Protein AF-A0A9J6APY8-F1 (afdb_monomer_lite)

Sequence (168 aa):
MCNPPFFETIEEAGLNPKTSCGGTVQMVCPGGESAFITRIIEDSVQLRQSFWWYTSMVGRKTNLKVLISKLWEVGATIGLQRHQSAFDVLQSVESYFCNIGASSKLDSASFKVDVSLSAEQCKSILKTQTQNGTNQDILISANCPSDQLNGMRLCVSVFQQIPGTLLV

Foldseek 3Di:
DEAQQAEADLVVQPPDPPDPDRRDPRNHDHVGPLVVVLVVLVVCLVCPVVDPWDKYFAPDPVSVVVNVVSCVVSVHDWDDDPPDDLVVVQVVVCVVLVVLVWDWDDDPVQSKIKTKFAPVSVVVVVVVVVPDDDDDDPPPPPVPDPPDCHIDMDMDHGDDDDPRMTID

Structure (mmCIF, N/CA/C/O backbone):
data_AF-A0A9J6APY8-F1
#
_entry.id   AF-A0A9J6APY8-F1
#
loop_
_atom_site.group_PDB
_atom_site.id
_atom_site.type_symbol
_atom_site.label_atom_id
_atom_site.label_alt_id
_atom_site.label_comp_id
_atom_site.label_asym_id
_atom_site.label_entity_id
_atom_site.label_seq_id
_atom_site.pdbx_PDB_ins_code
_atom_site.Cartn_x
_atom_site.Cartn_y
_atom_site.Cartn_z
_atom_site.occupancy
_atom_site.B_iso_or_equiv
_atom_site.auth_seq_id
_atom_site.auth_comp_id
_atom_site.auth_asym_id
_atom_site.auth_atom_id
_atom_site.pdbx_PDB_model_num
ATOM 1 N N . MET A 1 1 ? 8.145 -7.009 1.708 1.00 80.69 1 MET A N 1
ATOM 2 C CA . MET A 1 1 ? 8.954 -5.865 1.240 1.00 80.69 1 MET A CA 1
ATOM 3 C C . MET A 1 1 ? 9.852 -6.320 0.108 1.00 80.69 1 MET A C 1
ATOM 5 O O . MET A 1 1 ? 10.430 -7.394 0.221 1.00 80.69 1 MET A O 1
ATOM 9 N N . CYS A 1 2 ? 9.958 -5.524 -0.954 1.00 86.56 2 CYS A N 1
ATOM 10 C CA . CYS A 1 2 ? 10.833 -5.774 -2.095 1.00 86.56 2 CYS A CA 1
ATOM 11 C C . CYS A 1 2 ? 11.535 -4.479 -2.541 1.00 86.56 2 CYS A C 1
ATOM 13 O O . CYS A 1 2 ? 10.965 -3.393 -2.438 1.00 86.56 2 CYS A O 1
ATOM 15 N N . ASN A 1 3 ? 12.763 -4.600 -3.042 1.00 87.62 3 ASN A N 1
ATOM 16 C CA . ASN A 1 3 ? 13.426 -3.565 -3.828 1.00 87.62 3 ASN A CA 1
ATOM 17 C C . ASN A 1 3 ? 13.521 -4.090 -5.272 1.00 87.62 3 ASN A C 1
ATOM 19 O O . ASN A 1 3 ? 14.326 -4.995 -5.512 1.00 87.62 3 ASN A O 1
ATOM 23 N N . PRO A 1 4 ? 12.648 -3.636 -6.185 1.00 88.88 4 PRO A N 1
ATOM 24 C CA . PRO A 1 4 ? 12.474 -4.264 -7.486 1.00 88.88 4 PRO A CA 1
ATOM 25 C C . PRO A 1 4 ? 13.630 -3.929 -8.442 1.00 88.88 4 PRO A C 1
ATOM 27 O O . PRO A 1 4 ? 14.282 -2.893 -8.289 1.00 88.88 4 PRO A O 1
ATOM 30 N N . PRO A 1 5 ? 13.869 -4.763 -9.469 1.00 89.56 5 PRO A N 1
ATOM 31 C CA . PRO A 1 5 ? 14.779 -4.422 -10.558 1.00 89.56 5 PRO A CA 1
ATOM 32 C C . PRO A 1 5 ? 14.326 -3.130 -11.257 1.00 89.56 5 PRO A C 1
ATOM 34 O O . PRO A 1 5 ? 13.178 -3.018 -11.684 1.00 89.56 5 PRO A O 1
ATOM 37 N N . PHE A 1 6 ? 15.213 -2.139 -11.373 1.00 85.44 6 PHE A N 1
ATOM 38 C CA . PHE A 1 6 ? 14.843 -0.801 -11.854 1.00 85.44 6 PHE A CA 1
ATOM 39 C C . PHE A 1 6 ? 14.776 -0.659 -13.375 1.00 85.44 6 PHE A C 1
ATOM 41 O O . PHE A 1 6 ? 14.151 0.286 -13.870 1.00 85.44 6 PHE A O 1
ATOM 48 N N . PHE A 1 7 ? 15.469 -1.525 -14.109 1.00 88.00 7 PHE A N 1
ATOM 49 C CA . PHE A 1 7 ? 15.752 -1.348 -15.531 1.00 88.00 7 PHE A CA 1
ATOM 50 C C . PHE A 1 7 ? 15.112 -2.451 -16.365 1.00 88.00 7 PHE A C 1
ATOM 52 O O . PHE A 1 7 ? 14.912 -3.566 -15.887 1.00 88.00 7 PHE A O 1
ATOM 59 N N . GLU A 1 8 ? 14.791 -2.135 -17.616 1.00 90.00 8 GLU A N 1
ATOM 60 C CA . GLU A 1 8 ? 14.281 -3.135 -18.559 1.00 90.00 8 GLU A CA 1
ATOM 61 C C . GLU A 1 8 ? 15.406 -3.902 -19.252 1.00 90.00 8 GLU A C 1
ATOM 63 O O . GLU A 1 8 ? 15.262 -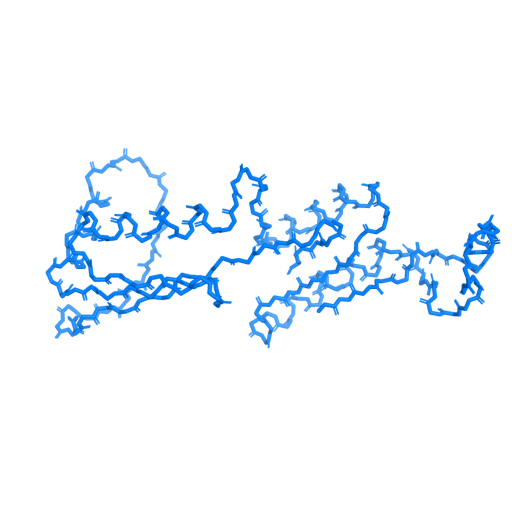5.080 -19.580 1.00 90.00 8 GLU A O 1
ATOM 68 N N . THR A 1 9 ? 16.552 -3.247 -19.427 1.00 87.94 9 THR A N 1
ATOM 69 C CA . THR A 1 9 ? 17.709 -3.800 -20.130 1.00 87.94 9 THR A CA 1
ATOM 70 C C . THR A 1 9 ? 18.996 -3.568 -19.344 1.00 87.94 9 THR A C 1
ATOM 72 O O . THR A 1 9 ? 19.082 -2.675 -18.493 1.00 87.94 9 THR A O 1
ATOM 75 N N . ILE A 1 10 ? 20.014 -4.389 -19.608 1.00 85.25 10 ILE A N 1
ATOM 76 C CA . ILE A 1 10 ? 21.311 -4.274 -18.928 1.00 85.25 10 ILE A CA 1
ATOM 77 C C . ILE A 1 10 ? 22.095 -3.063 -19.436 1.00 85.25 10 ILE A C 1
ATOM 79 O O . ILE A 1 10 ? 22.841 -2.442 -18.680 1.00 85.25 10 ILE A O 1
ATOM 83 N N . GLU A 1 11 ? 21.865 -2.691 -20.694 1.00 84.69 11 GLU A N 1
ATOM 84 C CA . GLU A 1 11 ? 22.406 -1.502 -21.334 1.00 84.69 11 GLU A CA 1
ATOM 85 C C . GLU A 1 11 ? 21.933 -0.252 -20.594 1.00 84.69 11 GLU A C 1
ATOM 87 O O . GLU A 1 11 ? 22.757 0.567 -20.196 1.00 84.69 11 GLU A O 1
ATOM 92 N N . GLU A 1 12 ? 20.625 -0.143 -20.329 1.00 84.12 12 GLU A N 1
ATOM 93 C CA . GLU A 1 12 ? 20.044 0.962 -19.561 1.00 84.12 12 GLU A CA 1
ATOM 94 C C . GLU A 1 12 ? 20.645 1.041 -18.147 1.00 84.12 12 GLU A C 1
ATOM 96 O O . GLU A 1 12 ? 20.994 2.126 -17.676 1.00 84.12 12 GLU A O 1
ATOM 101 N N . ALA A 1 13 ? 20.833 -0.110 -17.493 1.00 81.88 13 ALA A N 1
ATOM 102 C CA . ALA A 1 13 ? 21.448 -0.191 -16.169 1.00 81.88 13 ALA A CA 1
ATOM 103 C C . ALA A 1 13 ? 22.926 0.252 -16.157 1.00 81.88 13 ALA A C 1
ATOM 105 O O . ALA A 1 13 ? 23.420 0.709 -15.125 1.00 81.88 13 ALA A O 1
ATOM 106 N N . GLY A 1 14 ? 23.632 0.122 -17.284 1.00 78.56 14 GLY A N 1
ATOM 107 C CA . GLY A 1 14 ? 25.042 0.486 -17.441 1.00 78.56 14 GLY A CA 1
ATOM 108 C C . GLY A 1 14 ? 25.302 1.967 -17.738 1.00 78.56 14 GLY A C 1
ATOM 109 O O . GLY A 1 14 ? 26.449 2.405 -17.671 1.00 78.56 14 GLY A O 1
ATOM 110 N N . LEU A 1 15 ? 24.267 2.762 -18.038 1.00 79.25 15 LEU A N 1
ATOM 111 C CA . LEU A 1 15 ? 24.427 4.169 -18.439 1.00 79.25 15 LEU A CA 1
ATOM 112 C C . LEU A 1 15 ? 24.812 5.113 -17.293 1.00 79.25 15 LEU A C 1
ATOM 114 O O . LEU A 1 15 ? 25.229 6.242 -17.552 1.00 79.25 15 LEU A O 1
ATOM 118 N N . ASN A 1 16 ? 24.655 4.699 -16.033 1.00 72.88 16 ASN A N 1
ATOM 119 C CA . ASN A 1 16 ? 24.955 5.551 -14.887 1.00 72.88 16 ASN A CA 1
ATOM 120 C C . ASN A 1 16 ? 26.355 5.247 -14.321 1.00 72.88 16 ASN A C 1
ATOM 122 O O . ASN A 1 16 ? 26.507 4.307 -13.541 1.00 72.88 16 ASN A O 1
ATOM 126 N N . PRO A 1 17 ? 27.376 6.079 -14.602 1.00 68.12 17 PRO A N 1
ATOM 127 C CA . PRO A 1 17 ? 28.745 5.834 -14.144 1.00 68.12 17 PRO A CA 1
ATOM 128 C C . PRO A 1 17 ? 28.918 5.932 -12.617 1.00 68.12 17 PRO A C 1
ATOM 130 O O . PRO A 1 17 ? 29.993 5.634 -12.106 1.00 68.12 17 PRO A O 1
ATOM 133 N N . LYS A 1 18 ? 27.886 6.359 -11.870 1.00 70.69 18 LYS A N 1
ATOM 134 C CA . LYS A 1 18 ? 27.904 6.461 -10.401 1.00 70.69 18 LYS A CA 1
ATOM 135 C C . LYS A 1 18 ? 27.340 5.227 -9.685 1.00 70.69 18 LYS A C 1
ATOM 137 O O . LYS A 1 18 ? 27.283 5.228 -8.457 1.00 70.69 18 LYS A O 1
ATOM 142 N N . THR A 1 19 ? 26.891 4.191 -10.395 1.00 68.25 19 THR A N 1
ATOM 143 C CA . THR A 1 19 ? 26.351 2.984 -9.747 1.00 68.25 19 THR A CA 1
ATOM 144 C C . THR A 1 19 ? 27.472 2.040 -9.323 1.00 68.25 19 THR A C 1
ATOM 146 O O . THR A 1 19 ? 28.155 1.479 -10.173 1.00 68.25 19 THR A O 1
ATOM 149 N N . SER A 1 20 ? 27.623 1.800 -8.017 1.00 61.84 20 SER A N 1
ATOM 150 C CA . SER A 1 20 ? 28.644 0.887 -7.471 1.00 61.84 20 SER A CA 1
ATOM 151 C C . SER A 1 20 ? 28.457 -0.585 -7.869 1.00 61.84 20 SER A C 1
ATOM 153 O O . SER A 1 20 ? 29.414 -1.347 -7.802 1.00 61.84 20 SER A O 1
ATOM 155 N N . CYS A 1 21 ? 27.249 -0.977 -8.296 1.00 60.22 21 CYS A N 1
ATOM 156 C CA . CYS A 1 21 ? 26.888 -2.351 -8.681 1.00 60.22 21 CYS A CA 1
ATOM 157 C C . CYS A 1 21 ? 26.148 -2.412 -10.035 1.00 60.22 21 CYS A C 1
ATOM 159 O O . CYS A 1 21 ? 25.253 -3.240 -10.216 1.00 60.22 21 CYS A O 1
ATOM 161 N N . GLY A 1 22 ? 26.451 -1.493 -10.961 1.00 59.53 22 GLY A N 1
ATOM 162 C CA . GLY A 1 22 ? 25.824 -1.465 -12.289 1.00 59.53 22 GLY A CA 1
ATOM 163 C C . GLY A 1 22 ? 26.063 -2.760 -13.077 1.00 59.53 22 GLY A C 1
ATOM 164 O O . GLY A 1 22 ? 27.119 -3.377 -12.955 1.00 59.53 22 GLY A O 1
ATOM 165 N N . GLY A 1 23 ? 25.083 -3.179 -13.883 1.00 58.88 23 GLY A N 1
ATOM 166 C CA . GLY A 1 23 ? 25.254 -4.281 -14.842 1.00 58.88 23 GLY A CA 1
ATOM 167 C C . GLY A 1 23 ? 25.133 -5.708 -14.289 1.00 58.88 23 GLY A C 1
ATOM 168 O O . GLY A 1 23 ? 25.622 -6.636 -14.925 1.00 58.88 23 GLY A O 1
ATOM 169 N N . THR A 1 24 ? 24.491 -5.927 -13.137 1.00 69.06 24 THR A N 1
ATOM 170 C CA . THR A 1 24 ? 24.128 -7.289 -12.695 1.00 69.06 24 THR A CA 1
ATOM 171 C C . THR A 1 24 ? 22.712 -7.659 -13.138 1.00 69.06 24 THR A C 1
ATOM 173 O O . THR A 1 24 ? 21.831 -6.803 -13.227 1.00 69.06 24 THR A O 1
ATOM 176 N N . VAL A 1 25 ? 22.462 -8.951 -13.378 1.00 70.56 25 VAL A N 1
ATOM 177 C CA . VAL A 1 25 ? 21.139 -9.466 -13.791 1.00 70.56 25 VAL A CA 1
ATOM 178 C C . VAL A 1 25 ? 20.014 -9.139 -12.799 1.00 70.56 25 VAL A C 1
ATOM 180 O O . VAL A 1 25 ? 18.859 -9.064 -13.196 1.00 70.56 25 VAL A O 1
ATOM 183 N N . GLN A 1 26 ? 20.333 -8.884 -11.525 1.00 78.19 26 GLN A N 1
ATOM 184 C CA . GLN A 1 26 ? 19.359 -8.502 -10.495 1.00 78.19 26 GLN A CA 1
ATOM 185 C C . GLN A 1 26 ? 18.746 -7.111 -10.736 1.00 78.19 26 GLN A C 1
ATOM 187 O O . GLN A 1 26 ? 17.680 -6.803 -10.210 1.00 78.19 26 GLN A O 1
ATOM 192 N N . MET A 1 27 ? 19.409 -6.265 -11.526 1.00 78.69 27 MET A N 1
ATOM 193 C CA . MET A 1 27 ? 18.979 -4.892 -11.796 1.00 78.69 27 MET A CA 1
ATOM 194 C C . MET A 1 27 ? 17.958 -4.798 -12.935 1.00 78.69 27 MET A C 1
ATOM 196 O O . MET A 1 27 ? 17.401 -3.720 -13.153 1.00 78.69 27 MET A O 1
ATOM 200 N N . VAL A 1 28 ? 17.716 -5.906 -13.645 1.00 86.69 28 VAL A N 1
ATOM 201 C CA . VAL A 1 28 ? 16.956 -5.938 -14.894 1.00 86.69 28 VAL A CA 1
ATOM 202 C C . VAL A 1 28 ? 15.751 -6.876 -14.795 1.00 86.69 28 VAL A C 1
ATOM 204 O O . VAL A 1 28 ? 15.855 -7.994 -14.297 1.00 86.69 28 VAL A O 1
ATOM 207 N N . CYS A 1 29 ? 14.602 -6.436 -15.298 1.00 89.25 29 CYS A N 1
ATOM 208 C CA . CYS A 1 29 ? 13.406 -7.258 -15.478 1.00 89.25 29 CYS A CA 1
ATOM 209 C C . CYS A 1 29 ? 12.699 -6.836 -16.774 1.00 89.25 29 CYS A C 1
ATOM 211 O O . CYS A 1 29 ? 12.637 -5.637 -17.024 1.00 89.25 29 CYS A O 1
ATOM 213 N N . PRO A 1 30 ? 12.139 -7.746 -17.594 1.00 91.12 30 PRO A N 1
ATOM 214 C CA . PRO A 1 30 ? 11.318 -7.346 -18.741 1.00 91.12 30 PRO A CA 1
ATOM 215 C C . PRO A 1 30 ? 10.190 -6.383 -18.326 1.00 91.12 30 PRO A C 1
ATOM 217 O O . PRO A 1 30 ? 9.437 -6.684 -17.399 1.00 91.12 30 PRO A O 1
ATOM 220 N N . GLY A 1 31 ? 10.086 -5.218 -18.977 1.00 91.44 31 GLY A N 1
ATOM 221 C CA . GLY A 1 31 ? 9.182 -4.124 -18.581 1.00 91.44 31 GLY A CA 1
ATOM 222 C C . GLY A 1 31 ? 9.599 -3.335 -17.322 1.00 91.44 31 GLY A C 1
ATOM 223 O O . GLY A 1 31 ? 8.851 -2.476 -16.842 1.00 91.44 31 GLY A O 1
ATOM 224 N N . GLY A 1 32 ? 10.786 -3.618 -16.782 1.00 92.25 32 GLY A N 1
ATOM 225 C CA . GLY A 1 32 ? 11.435 -2.929 -15.670 1.00 92.25 32 GLY A CA 1
ATOM 226 C C . GLY A 1 32 ? 10.649 -2.944 -14.359 1.00 92.25 32 GLY A C 1
ATOM 227 O O . GLY A 1 32 ? 9.817 -3.813 -14.093 1.00 92.25 32 GLY A O 1
ATOM 228 N N . GLU A 1 33 ? 10.906 -1.927 -13.537 1.00 93.62 33 GLU A N 1
ATOM 229 C CA . GLU A 1 33 ? 10.269 -1.747 -12.227 1.00 93.62 33 GLU A CA 1
ATOM 230 C C . GLU A 1 33 ? 8.736 -1.778 -12.304 1.00 93.62 33 GLU A C 1
ATOM 232 O O . GLU A 1 33 ? 8.081 -2.395 -11.467 1.00 93.62 33 GLU A O 1
ATOM 237 N N . SER A 1 34 ? 8.158 -1.118 -13.313 1.00 94.06 34 SER A N 1
ATOM 238 C CA . SER A 1 34 ? 6.705 -0.989 -13.441 1.00 94.06 34 SER A CA 1
ATOM 239 C C . SER A 1 34 ? 6.037 -2.351 -13.639 1.00 94.06 34 SER A C 1
ATOM 241 O O . SER A 1 34 ? 5.078 -2.676 -12.935 1.00 94.06 34 SER A O 1
ATOM 243 N N . ALA A 1 35 ? 6.562 -3.176 -14.550 1.00 95.19 35 ALA A N 1
ATOM 244 C CA . ALA A 1 35 ? 6.027 -4.512 -14.804 1.00 95.19 35 ALA A CA 1
ATOM 245 C C . ALA A 1 35 ? 6.227 -5.445 -13.603 1.00 95.19 35 ALA A C 1
ATOM 247 O O . ALA A 1 35 ? 5.315 -6.187 -13.236 1.00 95.19 35 ALA A O 1
ATOM 248 N N . PHE A 1 36 ? 7.388 -5.364 -12.948 1.00 94.88 36 PHE A N 1
ATOM 249 C CA . PHE A 1 36 ? 7.681 -6.171 -11.768 1.00 94.88 36 PHE A CA 1
ATOM 250 C C . PHE A 1 36 ? 6.708 -5.882 -10.616 1.00 94.88 36 PHE A C 1
ATOM 252 O O . PHE A 1 36 ? 6.117 -6.805 -10.058 1.00 94.88 36 PHE A O 1
ATOM 259 N N . ILE A 1 37 ? 6.490 -4.605 -10.278 1.00 95.12 37 ILE A N 1
ATOM 260 C CA . ILE A 1 37 ? 5.552 -4.232 -9.209 1.00 95.12 37 ILE A CA 1
ATOM 261 C C . ILE A 1 37 ? 4.108 -4.536 -9.623 1.00 95.12 37 ILE A C 1
ATOM 263 O O . ILE A 1 37 ? 3.330 -4.993 -8.792 1.00 95.12 37 ILE A O 1
ATOM 267 N N . THR A 1 38 ? 3.748 -4.352 -10.896 1.00 95.19 38 THR A N 1
ATOM 268 C CA . THR A 1 38 ? 2.418 -4.733 -11.403 1.00 95.19 38 THR A CA 1
ATOM 269 C C . THR A 1 38 ? 2.132 -6.213 -11.157 1.00 95.19 38 THR A C 1
ATOM 271 O O . THR A 1 38 ? 1.058 -6.542 -10.662 1.00 95.19 38 THR A O 1
ATOM 274 N N . ARG A 1 39 ? 3.112 -7.096 -11.388 1.00 95.19 39 ARG A N 1
ATOM 275 C CA . ARG A 1 39 ? 2.978 -8.522 -11.064 1.00 95.19 39 ARG A CA 1
ATOM 276 C C . ARG A 1 39 ? 2.746 -8.752 -9.568 1.00 95.19 39 ARG A C 1
ATOM 278 O O . ARG A 1 39 ? 1.878 -9.532 -9.210 1.00 95.19 39 ARG A O 1
ATOM 285 N N . ILE A 1 40 ? 3.466 -8.042 -8.692 1.00 94.12 40 ILE A N 1
ATOM 286 C CA . ILE A 1 40 ? 3.244 -8.130 -7.236 1.00 94.12 40 ILE A CA 1
ATOM 287 C C . ILE A 1 40 ? 1.807 -7.731 -6.873 1.00 94.12 40 ILE A C 1
ATOM 289 O O . ILE A 1 40 ? 1.196 -8.383 -6.029 1.00 94.12 40 ILE A O 1
ATOM 293 N N . ILE A 1 41 ? 1.267 -6.681 -7.501 1.00 94.19 41 ILE A N 1
ATOM 294 C CA . ILE A 1 41 ? -0.126 -6.253 -7.303 1.00 94.19 41 ILE A CA 1
ATOM 295 C C . ILE A 1 41 ? -1.098 -7.355 -7.758 1.00 94.19 41 ILE A C 1
ATOM 297 O O . ILE A 1 41 ? -2.084 -7.635 -7.089 1.00 94.19 41 ILE A O 1
ATOM 301 N N . GLU A 1 42 ? -0.834 -8.007 -8.885 1.00 94.69 42 GLU A N 1
ATOM 302 C CA . GLU A 1 42 ? -1.682 -9.094 -9.391 1.00 94.69 42 GLU A CA 1
ATOM 303 C C . GLU A 1 42 ? -1.612 -10.350 -8.507 1.00 94.69 42 GLU A C 1
ATOM 305 O O . GLU A 1 42 ? -2.634 -10.989 -8.239 1.00 94.69 42 GLU A O 1
ATOM 310 N N . ASP A 1 43 ? -0.424 -10.682 -8.005 1.00 93.88 43 ASP A N 1
ATOM 311 C CA . ASP A 1 43 ? -0.211 -11.808 -7.097 1.00 93.88 43 ASP A CA 1
ATOM 312 C C . ASP A 1 43 ? -0.861 -11.552 -5.728 1.00 93.88 43 ASP A C 1
ATOM 314 O O . ASP A 1 43 ? -1.416 -12.477 -5.127 1.00 93.88 43 ASP A O 1
ATOM 318 N N . SER A 1 44 ? -0.867 -10.304 -5.236 1.00 92.62 44 SER A N 1
ATOM 319 C CA . SER A 1 44 ? -1.495 -9.960 -3.952 1.00 92.62 44 SER A CA 1
ATOM 320 C C . SER A 1 44 ? -3.007 -10.214 -3.959 1.00 92.62 44 SER A C 1
ATOM 322 O O . SER A 1 44 ? -3.559 -10.670 -2.954 1.00 92.62 44 SER A O 1
ATOM 324 N N . VAL A 1 45 ? -3.674 -10.036 -5.105 1.00 91.25 45 VAL A N 1
ATOM 325 C CA . VAL A 1 45 ? -5.103 -10.354 -5.282 1.00 91.25 45 VAL A CA 1
ATOM 326 C C . VAL A 1 45 ? -5.369 -11.857 -5.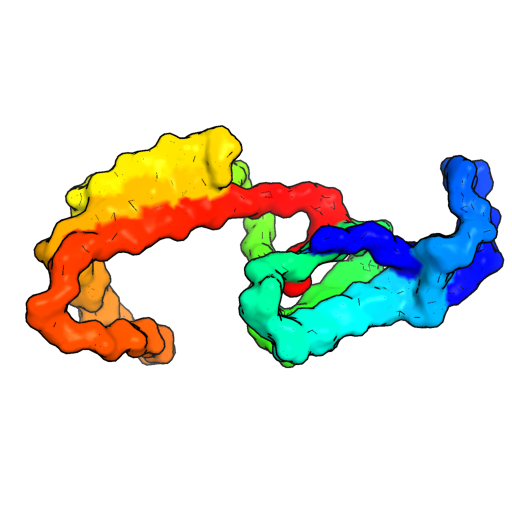148 1.00 91.25 45 VAL A C 1
ATOM 328 O O . VAL A 1 45 ? -6.410 -12.260 -4.619 1.00 91.25 45 VAL A O 1
ATOM 331 N N . GLN A 1 46 ? -4.434 -12.696 -5.601 1.00 91.94 46 GLN A N 1
ATOM 332 C CA . GLN A 1 46 ? -4.545 -14.155 -5.509 1.00 91.94 46 GLN A CA 1
ATOM 333 C C . GLN A 1 46 ? -4.213 -14.658 -4.100 1.00 91.94 46 GLN A C 1
ATOM 335 O O . GLN A 1 46 ? -4.940 -15.481 -3.543 1.00 91.94 46 GLN A O 1
ATOM 340 N N . LEU A 1 47 ? -3.141 -14.133 -3.504 1.00 90.56 47 LEU A N 1
ATOM 341 C CA . LEU A 1 47 ? -2.644 -14.533 -2.186 1.00 90.56 47 LEU A CA 1
ATOM 342 C C . LEU A 1 47 ? -3.486 -13.962 -1.034 1.00 90.56 47 LEU A C 1
ATOM 344 O O . LEU A 1 47 ? -3.513 -14.540 0.059 1.00 90.56 47 LEU A O 1
ATOM 348 N N . ARG A 1 48 ? -4.208 -12.861 -1.278 1.00 85.19 48 ARG A N 1
ATOM 349 C CA . ARG A 1 48 ? -5.125 -12.190 -0.346 1.00 85.19 48 ARG A CA 1
ATOM 350 C C . ARG A 1 48 ? -4.486 -12.008 1.034 1.00 85.19 48 ARG A C 1
ATOM 352 O O . ARG A 1 48 ? -3.411 -11.429 1.158 1.00 85.19 48 ARG A O 1
ATOM 359 N N . GLN A 1 49 ? -5.142 -12.560 2.054 1.00 82.94 49 GLN A N 1
ATOM 360 C CA . GLN A 1 49 ? -4.822 -12.436 3.473 1.00 82.94 49 GLN A CA 1
ATOM 361 C C . GLN A 1 49 ? -3.691 -13.370 3.932 1.00 82.94 49 GLN A C 1
ATOM 363 O O . GLN A 1 49 ? -3.414 -13.447 5.127 1.00 82.94 49 GLN A O 1
ATOM 368 N N . SER A 1 50 ? -3.026 -14.085 3.013 1.00 86.00 50 SER A N 1
ATOM 369 C CA . SER A 1 50 ? -1.818 -14.857 3.354 1.00 86.00 50 SER A CA 1
ATOM 370 C C . SER A 1 50 ? -0.703 -13.950 3.876 1.00 86.00 50 SER A C 1
ATOM 372 O O . SER A 1 50 ? 0.119 -14.371 4.687 1.00 86.00 50 SER A O 1
ATOM 374 N N . PHE A 1 51 ? -0.707 -12.688 3.444 1.00 83.38 51 PHE A N 1
ATOM 375 C CA . PHE A 1 51 ? 0.170 -11.642 3.939 1.00 83.38 51 PHE A CA 1
ATOM 376 C C . PHE A 1 51 ? -0.664 -10.424 4.313 1.00 83.38 51 PHE A C 1
ATOM 378 O O . PHE A 1 51 ? -1.640 -10.096 3.646 1.00 83.38 51 PHE A O 1
ATOM 385 N N . TRP A 1 52 ? -0.265 -9.750 5.388 1.00 78.00 52 TRP A N 1
ATOM 386 C CA . TRP A 1 52 ? -0.983 -8.570 5.873 1.00 78.00 52 TRP A CA 1
ATOM 387 C C . TRP A 1 52 ? -0.662 -7.326 5.047 1.00 78.00 52 TRP A C 1
ATOM 389 O O . TRP A 1 52 ? -1.497 -6.439 4.923 1.00 78.00 52 TRP A O 1
ATOM 399 N N . TRP A 1 53 ? 0.554 -7.261 4.499 1.00 81.19 53 TRP A N 1
ATOM 400 C CA . TRP A 1 53 ? 1.058 -6.102 3.775 1.00 81.19 53 TRP A CA 1
ATOM 401 C C . TRP A 1 53 ? 1.994 -6.533 2.654 1.00 81.19 53 TRP A C 1
ATOM 403 O O . TRP A 1 53 ? 2.946 -7.284 2.897 1.00 81.19 53 TRP A O 1
ATOM 413 N N . TYR A 1 54 ? 1.796 -5.974 1.464 1.00 86.56 54 TYR A N 1
ATOM 414 C CA . TYR A 1 54 ? 2.770 -6.035 0.385 1.00 86.56 54 TYR A CA 1
ATOM 415 C C . TYR A 1 54 ? 3.424 -4.658 0.270 1.00 86.56 54 TYR A C 1
ATOM 417 O O . TYR A 1 54 ? 2.786 -3.624 0.406 1.00 86.56 54 TYR A O 1
ATOM 425 N N . THR A 1 55 ? 4.742 -4.610 0.102 1.00 88.62 55 THR A N 1
ATOM 426 C CA . THR A 1 55 ? 5.470 -3.338 -0.010 1.00 88.62 55 THR A CA 1
ATOM 427 C C . THR A 1 55 ? 6.575 -3.455 -1.037 1.00 88.62 55 THR A C 1
ATOM 429 O O . THR A 1 55 ? 7.282 -4.467 -1.063 1.00 88.62 55 THR A O 1
ATOM 432 N N . SER A 1 56 ? 6.762 -2.409 -1.838 1.00 89.06 56 SER A N 1
ATOM 433 C CA . SER A 1 56 ? 7.859 -2.306 -2.802 1.00 89.06 56 SER A CA 1
ATOM 434 C C . SER A 1 56 ? 8.463 -0.907 -2.808 1.00 89.06 56 SER A C 1
ATOM 436 O O . SER A 1 56 ? 7.735 0.075 -2.718 1.00 89.06 56 SER A O 1
ATOM 438 N N . MET A 1 57 ? 9.781 -0.790 -2.942 1.00 88.56 57 MET A N 1
ATOM 439 C CA . MET A 1 57 ? 10.414 0.492 -3.267 1.00 88.56 57 MET A CA 1
ATOM 440 C C . MET A 1 57 ? 10.076 0.900 -4.709 1.00 88.56 57 MET A C 1
ATOM 442 O O . MET A 1 57 ? 9.906 0.033 -5.564 1.00 88.56 57 MET A O 1
ATOM 446 N N . VAL A 1 58 ? 9.961 2.206 -4.963 1.00 89.81 58 VAL A N 1
ATOM 447 C CA . VAL A 1 58 ? 9.739 2.794 -6.293 1.00 89.81 58 VAL A CA 1
ATOM 448 C C . VAL A 1 58 ? 10.814 3.849 -6.549 1.00 89.81 58 VAL A C 1
ATOM 450 O O . VAL A 1 58 ? 10.797 4.935 -5.968 1.00 89.81 58 VAL A O 1
ATOM 453 N N . GLY A 1 59 ? 11.760 3.525 -7.421 1.00 87.00 59 GLY A N 1
ATOM 454 C CA . GLY A 1 59 ? 12.877 4.373 -7.816 1.00 87.00 59 GLY A CA 1
ATOM 455 C C . GLY A 1 59 ? 12.508 5.405 -8.879 1.00 87.00 59 GLY A C 1
ATOM 456 O O . GLY A 1 59 ? 13.094 6.489 -8.896 1.00 87.00 59 GLY A O 1
ATOM 457 N N . ARG A 1 60 ? 11.520 5.132 -9.749 1.00 85.88 60 ARG A N 1
ATOM 458 C CA . ARG A 1 60 ? 11.096 6.083 -10.792 1.00 85.88 60 ARG A CA 1
ATOM 459 C C . ARG A 1 60 ? 9.765 6.741 -10.451 1.00 85.88 60 ARG A C 1
ATOM 461 O O . ARG A 1 60 ? 8.709 6.115 -10.462 1.00 85.88 60 ARG A O 1
ATOM 468 N N . LYS A 1 61 ? 9.781 8.065 -10.267 1.00 86.19 61 LYS A N 1
ATOM 469 C CA . LYS A 1 61 ? 8.565 8.855 -9.988 1.00 86.19 61 LYS A CA 1
ATOM 470 C C . LYS A 1 61 ? 7.484 8.710 -11.071 1.00 86.19 61 LYS A C 1
ATOM 472 O O . LYS A 1 61 ? 6.300 8.789 -10.758 1.00 86.19 61 LYS A O 1
ATOM 477 N N . THR A 1 62 ? 7.871 8.482 -12.326 1.00 89.50 62 THR A N 1
ATOM 478 C CA . THR A 1 62 ? 6.940 8.246 -13.443 1.00 89.50 62 THR A CA 1
ATOM 479 C C . THR A 1 62 ? 6.113 6.974 -13.263 1.00 89.50 62 THR A C 1
ATOM 481 O O . THR A 1 62 ? 4.945 6.960 -13.647 1.00 89.50 62 THR A O 1
ATOM 484 N N . ASN A 1 63 ? 6.670 5.944 -12.617 1.00 91.50 63 ASN A N 1
ATOM 485 C CA . ASN A 1 63 ? 5.975 4.681 -12.366 1.00 91.50 63 ASN A CA 1
ATOM 486 C C . ASN A 1 63 ? 4.889 4.837 -11.299 1.00 91.50 63 ASN A C 1
ATOM 488 O O . ASN A 1 63 ? 3.867 4.163 -11.361 1.00 91.50 63 ASN A O 1
ATOM 492 N N . LEU A 1 64 ? 5.048 5.780 -10.364 1.00 89.44 64 LEU A N 1
ATOM 493 C CA . LEU A 1 64 ? 4.113 5.963 -9.254 1.00 89.44 64 LEU A CA 1
ATOM 494 C C . LEU A 1 64 ? 2.670 6.198 -9.724 1.00 89.44 64 LEU A C 1
ATOM 496 O O . LEU A 1 64 ? 1.747 5.605 -9.178 1.00 89.44 64 LEU A O 1
ATOM 500 N N . LYS A 1 65 ? 2.461 7.022 -10.760 1.00 89.25 65 LYS A N 1
ATOM 501 C CA . LYS A 1 65 ? 1.112 7.297 -11.285 1.00 89.25 65 LYS A CA 1
ATOM 502 C C . LYS A 1 65 ? 0.463 6.038 -11.874 1.00 89.25 65 LYS A C 1
ATOM 504 O O . LYS A 1 65 ? -0.728 5.810 -11.668 1.00 89.25 65 LYS A O 1
ATOM 509 N N . VAL A 1 66 ? 1.248 5.235 -12.591 1.00 92.50 66 VAL A N 1
ATOM 510 C CA . VAL A 1 66 ? 0.795 3.985 -13.219 1.00 92.50 66 VAL A CA 1
ATOM 511 C C . VAL A 1 66 ? 0.443 2.955 -12.148 1.00 92.50 66 VAL A C 1
ATOM 513 O O . VAL A 1 66 ? -0.657 2.412 -12.158 1.00 92.50 66 VAL A O 1
ATOM 516 N N . LEU A 1 67 ? 1.328 2.761 -11.170 1.00 93.38 67 LEU A N 1
ATOM 517 C CA . LEU A 1 67 ? 1.152 1.784 -10.094 1.00 93.38 67 LEU A CA 1
ATOM 518 C C . LEU A 1 67 ? -0.012 2.139 -9.167 1.00 93.38 67 LEU A C 1
ATOM 520 O O . LEU A 1 67 ? -0.800 1.266 -8.827 1.00 93.38 67 LEU A O 1
ATOM 524 N N . ILE A 1 68 ? -0.175 3.420 -8.816 1.00 90.69 68 ILE A N 1
ATOM 525 C CA . ILE A 1 68 ? -1.350 3.885 -8.064 1.00 90.69 68 ILE A CA 1
ATOM 526 C C . ILE A 1 68 ? -2.627 3.560 -8.839 1.00 90.69 68 ILE A C 1
ATOM 528 O O . ILE A 1 68 ? -3.557 3.009 -8.264 1.00 90.69 68 ILE A O 1
ATOM 532 N N . SER A 1 69 ? -2.670 3.851 -10.143 1.00 91.56 69 SER A N 1
ATOM 533 C CA . SER A 1 69 ? -3.845 3.542 -10.972 1.00 91.56 69 SER A CA 1
ATOM 534 C C . SER A 1 69 ? -4.158 2.042 -10.971 1.00 91.56 69 SER A C 1
ATOM 536 O O . SER A 1 69 ? -5.322 1.669 -10.853 1.00 91.56 69 SER A O 1
ATOM 538 N N . LYS A 1 70 ? -3.129 1.187 -11.020 1.00 94.12 70 LYS A N 1
ATOM 539 C CA . LYS A 1 70 ? -3.299 -0.268 -10.953 1.00 94.12 70 LYS A CA 1
ATOM 540 C C . LYS A 1 70 ? -3.807 -0.747 -9.590 1.00 94.12 70 LYS A C 1
ATOM 542 O O . LYS A 1 70 ? -4.663 -1.621 -9.544 1.00 94.12 70 LYS A O 1
ATOM 547 N N . LEU A 1 71 ? -3.328 -0.162 -8.490 1.00 92.25 71 LEU A N 1
ATOM 548 C CA . LEU A 1 71 ? -3.831 -0.451 -7.141 1.00 92.25 71 LEU A CA 1
ATOM 549 C C . LEU A 1 71 ? -5.325 -0.120 -7.013 1.00 92.25 71 LEU A C 1
ATOM 551 O O . LEU A 1 71 ? -6.090 -0.930 -6.495 1.00 92.25 71 LEU A O 1
ATOM 555 N N . TRP A 1 72 ? -5.756 1.027 -7.547 1.00 90.50 72 TRP A N 1
ATOM 556 C CA . TRP A 1 72 ? -7.178 1.385 -7.594 1.00 90.50 72 TRP A CA 1
ATOM 557 C C . TRP A 1 72 ? -7.999 0.412 -8.445 1.00 90.50 72 TRP A C 1
ATOM 559 O O . TRP A 1 72 ? -9.094 0.034 -8.040 1.00 90.50 72 TRP A O 1
ATOM 569 N N . GLU A 1 73 ? -7.474 -0.013 -9.598 1.00 92.81 73 GLU A N 1
ATOM 570 C CA . GLU A 1 73 ? -8.131 -0.978 -10.491 1.00 92.81 73 GLU A CA 1
ATOM 571 C C . GLU A 1 73 ? -8.422 -2.312 -9.789 1.00 92.81 73 GLU A C 1
ATOM 573 O O . GLU A 1 73 ? -9.506 -2.866 -9.953 1.00 92.81 73 GLU A O 1
ATOM 578 N N . VAL A 1 74 ? -7.487 -2.809 -8.971 1.00 91.69 74 VAL A N 1
ATOM 579 C CA . VAL A 1 74 ? -7.668 -4.067 -8.225 1.00 91.69 74 VAL A CA 1
ATOM 580 C C . VAL A 1 74 ? -8.426 -3.894 -6.902 1.00 91.69 74 VAL A C 1
ATOM 582 O O . VAL A 1 74 ? -8.606 -4.863 -6.167 1.00 91.69 74 VAL A O 1
ATOM 585 N N . GLY A 1 75 ? -8.871 -2.674 -6.581 1.00 87.69 75 GLY A N 1
ATOM 586 C CA . GLY A 1 75 ? -9.580 -2.368 -5.338 1.00 87.69 75 GLY A CA 1
ATOM 587 C C . GLY A 1 75 ? -8.700 -2.421 -4.085 1.00 87.69 75 GLY A C 1
ATOM 588 O O . GLY A 1 75 ? -9.217 -2.642 -2.990 1.00 87.69 75 GLY A O 1
ATOM 589 N N . ALA A 1 76 ? -7.383 -2.244 -4.225 1.00 84.88 76 ALA A N 1
ATOM 590 C CA . ALA A 1 76 ? -6.470 -2.187 -3.091 1.00 84.88 76 ALA A CA 1
ATOM 591 C C . ALA A 1 76 ? -6.596 -0.846 -2.351 1.00 84.88 76 ALA A C 1
ATOM 593 O O . ALA A 1 76 ? -6.667 0.227 -2.957 1.00 84.88 76 ALA A O 1
ATOM 594 N N . THR A 1 77 ? -6.582 -0.897 -1.020 1.00 80.31 77 THR A N 1
ATOM 595 C CA . THR A 1 77 ? -6.563 0.305 -0.180 1.00 80.31 77 THR A CA 1
ATOM 596 C C . THR A 1 77 ? -5.154 0.881 -0.141 1.00 80.31 77 THR A C 1
ATOM 598 O O . THR A 1 77 ? -4.245 0.288 0.436 1.00 80.31 77 THR A O 1
ATOM 601 N N . ILE A 1 78 ? -4.974 2.071 -0.709 1.00 73.50 78 ILE A N 1
ATOM 602 C CA . ILE A 1 78 ? -3.696 2.788 -0.670 1.00 73.50 78 ILE A CA 1
ATOM 603 C C . ILE A 1 78 ? -3.601 3.579 0.641 1.00 73.50 78 ILE A C 1
ATOM 605 O O . ILE A 1 78 ? -4.569 4.206 1.073 1.00 73.50 78 ILE A O 1
ATOM 609 N N . GLY A 1 79 ? -2.425 3.561 1.276 1.00 67.00 79 GLY A N 1
ATOM 610 C CA . GLY A 1 79 ? -2.163 4.331 2.493 1.00 67.00 79 GLY A CA 1
ATOM 611 C C . GLY A 1 79 ? -2.423 5.835 2.318 1.00 67.00 79 GLY A C 1
ATOM 612 O O . GLY A 1 79 ? -2.188 6.407 1.252 1.00 67.00 79 GLY A O 1
ATOM 613 N N . LEU A 1 80 ? -2.904 6.485 3.382 1.00 62.06 80 LEU A N 1
ATOM 614 C CA . LEU A 1 80 ? -3.194 7.921 3.391 1.00 62.06 80 LEU A CA 1
ATOM 615 C C . LEU A 1 80 ? -1.922 8.758 3.204 1.00 62.06 80 LEU A C 1
ATOM 617 O O . LEU A 1 80 ? -0.840 8.412 3.686 1.00 62.06 80 LEU A O 1
ATOM 621 N N . GLN A 1 81 ? -2.064 9.904 2.536 1.00 62.91 81 GLN A N 1
ATOM 622 C CA . GLN A 1 81 ? -0.970 10.855 2.377 1.00 62.91 81 GLN A CA 1
ATOM 623 C C . GLN A 1 81 ? -0.515 11.361 3.758 1.00 62.91 81 GLN A C 1
ATOM 625 O O . GLN A 1 81 ? -1.330 11.698 4.618 1.00 62.91 81 GLN A O 1
ATOM 630 N N . ARG A 1 82 ? 0.803 11.395 3.990 1.00 64.75 82 ARG A N 1
ATOM 631 C CA . ARG A 1 82 ? 1.382 11.750 5.293 1.00 64.75 82 ARG A CA 1
ATOM 632 C C . ARG A 1 82 ? 1.196 13.243 5.588 1.00 64.75 82 ARG A C 1
ATOM 634 O O . ARG A 1 82 ? 2.060 14.046 5.246 1.00 64.75 82 ARG A O 1
ATOM 641 N N . HIS A 1 83 ? 0.090 13.608 6.231 1.00 67.88 83 HIS A N 1
ATOM 642 C CA . HIS A 1 83 ? -0.152 14.974 6.714 1.00 67.88 83 HIS A CA 1
ATOM 643 C C . HIS A 1 83 ? 0.316 15.194 8.159 1.00 67.88 83 HIS A C 1
ATOM 645 O O . HIS A 1 83 ? 0.690 16.308 8.512 1.00 67.88 83 HIS A O 1
ATOM 651 N N . GLN A 1 84 ? 0.326 14.142 8.981 1.00 72.50 84 GLN A N 1
ATOM 652 C CA . GLN A 1 84 ? 0.675 14.178 10.408 1.00 72.50 84 GLN A CA 1
ATOM 653 C C . GLN A 1 84 ? 1.677 13.063 10.741 1.00 72.50 84 GLN A C 1
ATOM 655 O O . GLN A 1 84 ? 1.849 12.121 9.956 1.00 72.50 84 GLN A O 1
ATOM 660 N N . SER A 1 85 ? 2.404 13.175 11.859 1.00 81.62 85 SER A N 1
ATOM 661 C CA . SER A 1 85 ? 3.306 12.098 12.279 1.00 81.62 85 SER A CA 1
ATOM 662 C C . SER A 1 85 ? 2.508 10.887 12.771 1.00 81.62 85 SER A C 1
ATOM 664 O O . SER A 1 85 ? 1.373 11.026 13.222 1.00 81.62 85 SER A O 1
ATOM 666 N N . ALA A 1 86 ? 3.096 9.687 12.700 1.00 82.69 86 ALA A N 1
ATOM 667 C CA . ALA A 1 86 ? 2.441 8.492 13.235 1.00 82.69 86 ALA A CA 1
ATOM 668 C C . ALA A 1 86 ? 2.109 8.646 14.727 1.00 82.69 86 ALA A C 1
ATOM 670 O O . ALA A 1 86 ? 1.071 8.177 15.181 1.00 82.69 86 ALA A O 1
ATOM 671 N N . PHE A 1 87 ? 2.963 9.358 15.465 1.00 86.75 87 PHE A N 1
ATOM 672 C CA . PHE A 1 87 ? 2.751 9.658 16.872 1.00 86.75 87 PHE A CA 1
ATOM 673 C C . PHE A 1 87 ? 1.535 10.566 17.103 1.00 86.75 87 PHE A C 1
ATOM 675 O O . PHE A 1 87 ? 0.709 10.243 17.952 1.00 86.75 87 PHE A O 1
ATOM 682 N N . ASP A 1 88 ? 1.370 11.631 16.311 1.00 87.94 88 ASP A N 1
ATOM 683 C CA . ASP A 1 88 ? 0.212 12.536 16.425 1.00 87.94 88 ASP A CA 1
ATOM 684 C C . ASP A 1 88 ? -1.104 11.790 16.162 1.00 87.94 88 ASP A C 1
ATOM 686 O O . ASP A 1 88 ? -2.093 11.985 16.869 1.00 87.94 88 ASP A O 1
ATOM 690 N N . VAL A 1 89 ? -1.107 10.883 15.177 1.00 88.19 89 VAL A N 1
ATOM 691 C CA . VAL A 1 89 ? -2.271 10.035 14.881 1.00 88.19 89 VAL A CA 1
ATOM 692 C C . VAL A 1 89 ? -2.585 9.126 16.067 1.00 88.19 89 VAL A C 1
ATOM 694 O O . VAL A 1 89 ? -3.737 9.046 16.487 1.00 88.19 89 VAL A O 1
ATOM 697 N N . LEU A 1 90 ? -1.576 8.464 16.639 1.00 91.12 90 LEU A N 1
ATOM 698 C CA . LEU A 1 90 ? -1.769 7.581 17.789 1.00 91.12 90 LEU A CA 1
ATOM 699 C C . LEU A 1 90 ? -2.282 8.344 19.024 1.00 91.12 90 LEU A C 1
ATOM 701 O O . LEU A 1 90 ? -3.212 7.874 19.676 1.00 91.12 90 LEU A O 1
ATOM 705 N N . GLN A 1 91 ? -1.750 9.537 19.309 1.00 91.31 91 GLN A N 1
ATOM 706 C CA . GLN A 1 91 ? -2.257 10.396 20.387 1.00 91.31 91 GLN A CA 1
ATOM 707 C C . GLN A 1 91 ? -3.698 10.850 20.138 1.00 91.31 91 GLN A C 1
ATOM 709 O O . GLN A 1 91 ? -4.506 10.888 21.066 1.00 91.31 91 GLN A O 1
ATOM 714 N N . SER A 1 92 ? -4.045 11.170 18.889 1.00 91.62 92 SER A N 1
ATOM 715 C CA . SER A 1 92 ? -5.416 11.527 18.520 1.00 91.62 92 SER A CA 1
ATOM 716 C C . SER A 1 92 ? -6.384 10.361 18.743 1.00 91.62 92 SER A C 1
ATOM 718 O O . SER A 1 92 ? -7.459 10.563 19.309 1.00 91.62 92 SER A O 1
ATOM 720 N N . VAL A 1 93 ? -5.985 9.138 18.375 1.00 90.44 93 VAL A N 1
ATOM 721 C CA . VAL A 1 93 ? -6.766 7.914 18.613 1.00 90.44 93 VAL A CA 1
ATOM 722 C C . VAL A 1 93 ? -6.953 7.664 20.109 1.00 90.44 93 VAL A C 1
ATOM 724 O O . VAL A 1 93 ? -8.082 7.451 20.550 1.00 90.44 93 VAL A O 1
ATOM 727 N N . GLU A 1 94 ? -5.881 7.724 20.902 1.00 93.31 94 GLU A N 1
ATOM 728 C CA . GLU A 1 94 ? -5.960 7.564 22.360 1.00 93.31 94 GLU A CA 1
ATOM 729 C C . GLU A 1 94 ? -6.895 8.612 22.983 1.00 93.31 94 GLU A C 1
ATOM 731 O O . GLU A 1 94 ? -7.813 8.263 23.723 1.00 93.31 94 GLU A O 1
ATOM 736 N N . SER A 1 95 ? -6.732 9.889 22.624 1.00 92.56 95 SER A N 1
ATOM 737 C CA . SER A 1 95 ? -7.582 10.973 23.127 1.00 92.56 95 SER A CA 1
ATOM 738 C C . SER A 1 95 ? -9.054 10.780 22.755 1.00 92.56 95 SER A C 1
ATOM 740 O O . SER A 1 95 ? -9.922 10.946 23.612 1.00 92.56 95 SER A O 1
ATOM 742 N N . TYR A 1 96 ? -9.351 10.378 21.515 1.00 90.75 96 TYR A N 1
ATOM 743 C CA . TYR A 1 96 ? -10.718 10.097 21.071 1.00 90.75 96 TYR A CA 1
ATOM 744 C C . TYR A 1 96 ? -11.388 9.020 21.932 1.00 90.75 96 TYR A C 1
ATOM 746 O O . TYR A 1 96 ? -12.503 9.222 22.416 1.00 90.75 96 TYR A O 1
ATOM 754 N N . PHE A 1 97 ? -10.701 7.898 22.166 1.00 89.44 97 PHE A N 1
ATOM 755 C CA . PHE A 1 97 ? -11.256 6.788 22.937 1.00 89.44 97 PHE A CA 1
ATOM 756 C C . PHE A 1 97 ? -11.374 7.109 24.436 1.00 89.44 97 PHE A C 1
ATOM 758 O O . PHE A 1 97 ? -12.404 6.799 25.040 1.00 89.44 97 PHE A O 1
ATOM 765 N N . CYS A 1 98 ? -10.402 7.815 25.018 1.00 88.62 98 CYS A N 1
ATOM 766 C CA . CYS A 1 98 ? -10.514 8.357 26.375 1.00 88.62 98 CYS A CA 1
ATOM 767 C C . CYS A 1 98 ? -11.726 9.292 26.530 1.00 88.62 98 CYS A C 1
ATOM 769 O O . CYS A 1 98 ? -12.460 9.191 27.514 1.00 88.62 98 CYS A O 1
ATOM 771 N N . ASN A 1 99 ? -11.976 10.173 25.553 1.00 88.38 99 ASN A N 1
ATOM 772 C CA . ASN A 1 99 ? -13.078 11.141 25.604 1.00 88.38 99 ASN A CA 1
ATOM 773 C C . ASN A 1 99 ? -14.463 10.480 25.590 1.00 88.38 99 ASN A C 1
ATOM 775 O O . ASN A 1 99 ? -15.406 11.030 26.154 1.00 88.38 99 ASN A O 1
ATOM 779 N N . ILE A 1 100 ? -14.597 9.295 24.987 1.00 84.81 100 ILE A N 1
ATOM 780 C CA . ILE A 1 100 ? -15.843 8.512 25.022 1.00 84.81 100 ILE A CA 1
ATOM 781 C C . ILE A 1 100 ? -15.904 7.543 26.216 1.00 84.81 100 ILE A C 1
ATOM 783 O O . ILE A 1 100 ? -16.779 6.683 26.275 1.00 84.81 100 ILE A O 1
ATOM 787 N N . GLY A 1 101 ? -14.981 7.662 27.175 1.00 85.38 101 GLY A N 1
ATOM 788 C CA . GLY A 1 101 ? -14.952 6.848 28.391 1.00 85.38 101 GLY A CA 1
ATOM 789 C C . GLY A 1 101 ? -14.436 5.421 28.193 1.00 85.38 101 GLY A C 1
ATOM 790 O O . GLY A 1 101 ? -14.660 4.571 29.057 1.00 85.38 101 GLY A O 1
ATOM 791 N N . ALA A 1 102 ? -13.769 5.132 27.072 1.00 88.81 102 ALA A N 1
ATOM 792 C CA . ALA A 1 102 ? -13.055 3.875 26.884 1.00 88.81 102 ALA A CA 1
ATOM 793 C C . ALA A 1 102 ? -11.704 3.910 27.613 1.00 88.81 102 ALA A C 1
ATOM 795 O O . ALA A 1 102 ? -11.112 4.970 27.812 1.00 88.81 102 ALA A O 1
ATOM 796 N N . SER A 1 103 ? -11.187 2.738 27.983 1.00 90.12 103 SER A N 1
ATOM 797 C CA . SER A 1 103 ? -9.803 2.626 28.443 1.00 90.12 103 SER A CA 1
ATOM 798 C C . SER A 1 103 ? -8.906 2.456 27.226 1.00 90.12 103 SER A C 1
ATOM 800 O O . SER A 1 103 ? -9.097 1.519 26.454 1.00 90.12 103 SER A O 1
ATOM 802 N N . SER A 1 104 ? -7.931 3.340 27.051 1.00 90.56 104 SER A N 1
ATOM 803 C CA . SER A 1 104 ? -6.923 3.228 25.998 1.00 90.56 104 SER A CA 1
ATOM 804 C C . SER A 1 104 ? -5.516 3.311 26.569 1.00 90.56 104 SER A C 1
ATOM 806 O O . SER A 1 104 ? -5.286 3.967 27.585 1.00 90.56 104 SER A O 1
ATOM 808 N N . LYS A 1 105 ? -4.581 2.622 25.917 1.00 92.81 105 LYS A N 1
ATOM 809 C CA . LYS A 1 105 ? -3.164 2.626 26.265 1.00 92.81 105 LYS A CA 1
ATOM 810 C C . LYS A 1 105 ? -2.324 2.774 25.004 1.00 92.81 105 LYS A C 1
ATOM 812 O O . LY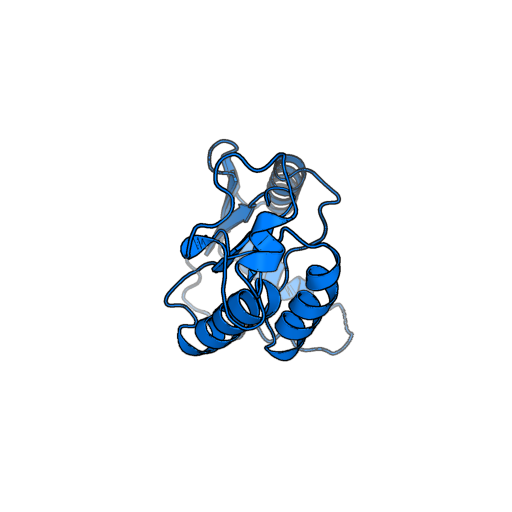S A 1 105 ? -2.277 1.855 24.185 1.00 92.81 105 LYS A O 1
ATOM 817 N N . LEU A 1 106 ? -1.645 3.907 24.876 1.00 92.06 106 LEU A N 1
ATOM 818 C CA . LEU A 1 106 ? -0.630 4.133 23.855 1.00 92.06 106 LEU A CA 1
ATOM 819 C C . LEU A 1 106 ? 0.681 3.399 24.184 1.00 92.06 106 LEU A C 1
ATOM 821 O O . LEU A 1 106 ? 1.267 3.570 25.253 1.00 92.06 106 LEU A O 1
ATOM 825 N N . ASP A 1 107 ? 1.170 2.625 23.221 1.00 91.31 107 ASP A N 1
ATOM 826 C CA . ASP A 1 107 ? 2.536 2.117 23.150 1.00 91.31 107 ASP A CA 1
ATOM 827 C C . ASP A 1 107 ? 3.250 2.768 21.958 1.00 91.31 107 ASP A C 1
ATOM 829 O O . ASP A 1 107 ? 3.106 2.371 20.796 1.00 91.31 107 ASP A O 1
ATOM 833 N N . SER A 1 108 ? 4.034 3.802 22.256 1.00 85.50 108 SER A N 1
ATOM 834 C CA . SER A 1 108 ? 4.795 4.547 21.254 1.00 85.50 108 SER A CA 1
ATOM 835 C C . SER A 1 108 ? 5.945 3.742 20.645 1.00 85.50 108 SER A C 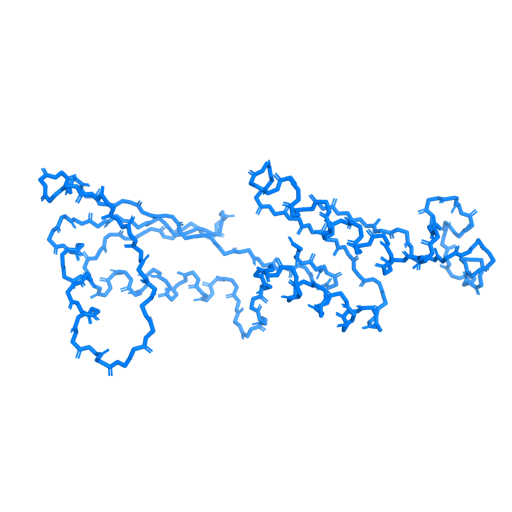1
ATOM 837 O O . SER A 1 108 ? 6.354 4.050 19.528 1.00 85.50 108 SER A O 1
ATOM 839 N N . ALA A 1 109 ? 6.454 2.710 21.329 1.00 86.12 109 ALA A N 1
ATOM 840 C CA . ALA A 1 109 ? 7.559 1.896 20.827 1.00 86.12 109 ALA A CA 1
ATOM 841 C C . ALA A 1 109 ? 7.092 0.911 19.748 1.00 86.12 109 ALA A C 1
ATOM 843 O O . ALA A 1 109 ? 7.807 0.677 18.774 1.00 86.12 109 ALA A O 1
ATOM 844 N N . SER A 1 110 ? 5.886 0.355 19.899 1.00 86.00 110 SER A N 1
ATOM 845 C CA . SER A 1 110 ? 5.285 -0.536 18.899 1.00 86.00 110 SER A CA 1
ATOM 846 C C . SER A 1 110 ? 4.357 0.172 17.905 1.00 86.00 110 SER A C 1
ATOM 848 O O . SER A 1 110 ? 3.864 -0.477 16.982 1.00 86.00 110 SER A O 1
ATOM 850 N N . PHE A 1 111 ? 4.168 1.490 18.052 1.00 88.50 111 PHE A N 1
ATOM 851 C CA . PHE A 1 111 ? 3.226 2.311 17.286 1.00 88.50 111 PHE A CA 1
ATOM 852 C C . PHE A 1 111 ? 1.780 1.796 17.364 1.00 88.50 111 PHE A C 1
ATOM 854 O O . PHE A 1 111 ? 1.085 1.689 16.347 1.00 88.50 111 PHE A O 1
ATOM 861 N N . LYS A 1 112 ? 1.331 1.462 18.580 1.00 91.25 112 LYS A N 1
ATOM 862 C CA . LYS A 1 112 ? 0.010 0.874 18.836 1.00 91.25 112 LYS A CA 1
ATOM 863 C C . LYS A 1 112 ? -0.774 1.637 19.889 1.00 91.25 112 LYS A C 1
ATOM 865 O O . LYS A 1 112 ? -0.204 2.180 20.827 1.00 91.25 112 LYS A O 1
ATOM 870 N N . VAL A 1 113 ? -2.094 1.619 19.761 1.00 93.56 113 VAL A N 1
ATOM 871 C CA . VAL A 1 113 ? -3.035 1.965 20.827 1.00 93.56 113 VAL A CA 1
ATOM 872 C C . VAL A 1 113 ? -3.941 0.767 21.049 1.00 93.56 113 VAL A C 1
ATOM 874 O O . VAL A 1 113 ? -4.690 0.373 20.154 1.00 93.56 113 VAL A O 1
ATOM 877 N N . ASP A 1 114 ? -3.889 0.204 22.250 1.00 92.12 114 ASP A N 1
ATOM 878 C CA . ASP A 1 114 ? -4.847 -0.805 22.685 1.00 92.12 114 ASP A CA 1
ATOM 879 C C . ASP A 1 114 ? -6.040 -0.113 23.336 1.00 92.12 114 ASP A C 1
ATOM 881 O O . ASP A 1 114 ? -5.872 0.733 24.214 1.00 92.12 114 ASP A O 1
ATOM 885 N N . VAL A 1 115 ? -7.251 -0.476 22.922 1.00 91.69 115 VAL A N 1
ATOM 886 C CA . VAL A 1 115 ? -8.501 0.105 23.414 1.00 91.69 115 VAL A CA 1
ATOM 887 C C . VAL A 1 115 ? -9.387 -1.005 23.958 1.00 91.69 115 VAL A C 1
ATOM 889 O O . VAL A 1 115 ? -9.602 -2.028 23.309 1.00 91.69 115 VAL A O 1
ATOM 892 N N . SER A 1 116 ? -9.920 -0.792 25.156 1.00 89.88 116 SER A N 1
ATOM 893 C CA . SER A 1 116 ? -10.879 -1.663 25.826 1.00 89.88 116 SER A CA 1
ATOM 894 C C . SER A 1 116 ? -12.168 -0.897 26.110 1.00 89.88 116 SER A C 1
ATOM 896 O O . SER A 1 116 ? -12.174 0.127 26.796 1.00 89.88 116 SER A O 1
ATOM 898 N N . LEU A 1 117 ? -13.272 -1.418 25.589 1.00 86.69 117 LEU A N 1
ATOM 899 C CA . LEU A 1 117 ? -14.611 -0.854 25.692 1.00 86.69 117 LEU A CA 1
ATOM 900 C C . LEU A 1 117 ? -15.481 -1.757 26.566 1.00 86.69 117 LEU A C 1
ATOM 902 O O . LEU A 1 117 ? -15.465 -2.980 26.422 1.00 86.69 117 LEU A O 1
ATOM 906 N N . SER A 1 118 ? -16.286 -1.170 27.451 1.00 82.88 118 SER A N 1
ATOM 907 C CA . SER A 1 118 ? -17.325 -1.927 28.157 1.00 82.88 118 SER A CA 1
ATOM 908 C C . SER A 1 118 ? -18.532 -2.191 27.245 1.00 82.88 118 SER A C 1
ATOM 910 O O . SER A 1 118 ? -18.686 -1.565 26.191 1.00 82.88 118 SER A O 1
ATOM 912 N N . ALA A 1 119 ? -19.413 -3.104 27.662 1.00 78.38 119 ALA A N 1
ATOM 913 C CA . ALA A 1 119 ? -20.638 -3.429 26.929 1.00 78.38 119 ALA A CA 1
ATOM 914 C C . ALA A 1 119 ? -21.533 -2.198 26.695 1.00 78.38 119 ALA A C 1
ATOM 916 O O . ALA A 1 119 ? -22.082 -2.013 25.609 1.00 78.38 119 ALA A O 1
ATOM 917 N N . GLU A 1 120 ? -21.633 -1.326 27.700 1.00 75.56 120 GLU A N 1
ATOM 918 C CA . GLU A 1 120 ? -22.442 -0.107 27.642 1.00 75.56 120 GLU A CA 1
ATOM 919 C C . GLU A 1 120 ? -21.841 0.940 26.694 1.00 75.56 120 GLU A C 1
ATOM 921 O O . GLU A 1 120 ? -22.574 1.574 25.933 1.00 75.56 120 GLU A O 1
ATOM 926 N N . GLN A 1 121 ? -20.507 1.053 26.644 1.00 76.31 121 GLN A N 1
ATOM 927 C CA . GLN A 1 121 ? -19.836 1.970 25.715 1.00 76.31 121 GLN A CA 1
ATOM 928 C C . GLN A 1 121 ? -19.979 1.525 24.258 1.00 76.31 121 GLN A C 1
ATOM 930 O O . GLN A 1 121 ? -20.238 2.345 23.379 1.00 76.31 121 GLN A O 1
ATOM 935 N N . CYS A 1 122 ? -19.903 0.219 23.991 1.00 72.56 122 CYS A N 1
ATOM 936 C CA . CYS A 1 122 ? -20.109 -0.304 22.641 1.00 72.56 122 CYS A CA 1
ATOM 937 C C . CYS A 1 122 ? -21.519 -0.002 22.111 1.00 72.56 122 CYS A C 1
ATOM 939 O O . CYS A 1 122 ? -21.671 0.397 20.957 1.00 72.56 122 CYS A O 1
ATOM 941 N N . LYS A 1 123 ? -22.554 -0.130 22.955 1.00 71.94 123 LYS A N 1
ATOM 942 C CA . LYS A 1 123 ? -23.936 0.221 22.584 1.00 71.94 123 LYS A CA 1
ATOM 943 C C . LYS A 1 123 ? -24.085 1.713 22.270 1.00 71.94 123 LYS A C 1
ATOM 945 O O . LYS A 1 123 ? -24.844 2.057 21.370 1.00 71.94 123 LYS A O 1
ATOM 950 N N . SER A 1 124 ? -23.383 2.586 22.998 1.00 70.75 124 SER A N 1
ATOM 951 C CA . SER A 1 124 ? -23.397 4.036 22.755 1.00 70.75 124 SER A CA 1
ATOM 952 C C . SER A 1 124 ? -22.797 4.383 21.388 1.00 70.75 124 SER A C 1
ATOM 954 O O . SER A 1 124 ? -23.436 5.074 20.600 1.00 70.75 124 SER A O 1
ATOM 956 N N . ILE A 1 125 ? -21.632 3.807 21.062 1.00 69.88 125 ILE A N 1
ATOM 957 C CA . ILE A 1 125 ? -20.928 4.012 19.783 1.00 69.88 125 ILE A CA 1
ATOM 958 C C . ILE A 1 125 ? -21.747 3.500 18.589 1.00 69.88 125 ILE A C 1
ATOM 960 O O . ILE A 1 125 ? -21.799 4.147 17.546 1.00 69.88 125 ILE A O 1
ATOM 964 N N . LEU A 1 126 ? -22.405 2.344 18.731 1.00 65.56 126 LEU A N 1
ATOM 965 C CA . LEU A 1 126 ? -23.236 1.778 17.664 1.00 65.56 126 LEU A CA 1
ATOM 966 C C . LEU A 1 126 ? -24.522 2.591 17.429 1.00 65.56 126 LEU A C 1
ATOM 968 O O . LEU A 1 126 ? -25.000 2.665 16.300 1.00 65.56 126 LEU A O 1
ATOM 972 N N . LYS A 1 127 ? -25.074 3.239 18.466 1.00 63.09 127 LYS A N 1
ATOM 973 C CA . LYS A 1 127 ? -26.288 4.068 18.353 1.00 63.09 127 LYS A CA 1
ATOM 974 C C . LYS A 1 127 ? -26.042 5.429 17.701 1.00 63.09 127 LYS A C 1
ATOM 976 O O . LYS A 1 127 ? -26.934 5.933 17.021 1.00 63.09 127 LYS A O 1
ATOM 981 N N . THR A 1 128 ? -24.862 6.029 17.865 1.00 54.88 128 THR A N 1
ATOM 982 C CA . THR A 1 128 ? -24.529 7.328 17.247 1.00 54.88 128 THR A CA 1
ATOM 983 C C . THR A 1 128 ? -24.497 7.278 15.717 1.00 54.88 128 THR A C 1
ATOM 985 O O . THR A 1 128 ? -24.655 8.318 15.082 1.00 54.88 128 THR A O 1
ATOM 988 N N . GLN A 1 129 ? -24.369 6.094 15.107 1.00 50.91 129 GLN A N 1
ATOM 989 C CA . GLN A 1 129 ? -24.417 5.933 13.647 1.00 50.91 129 GLN A CA 1
ATOM 990 C C . GLN A 1 129 ? -25.843 5.885 13.071 1.00 50.91 129 GLN A C 1
ATOM 992 O O . GLN A 1 129 ? -26.013 6.080 11.874 1.00 50.91 129 GLN A O 1
ATOM 997 N N . THR A 1 130 ? -26.886 5.689 13.887 1.00 46.25 130 THR A N 1
ATOM 998 C CA . THR A 1 130 ? -28.272 5.558 13.388 1.00 46.25 130 THR A CA 1
ATOM 999 C C . THR A 1 130 ? -29.007 6.900 13.237 1.00 46.25 130 THR A C 1
ATOM 1001 O O . THR A 1 130 ? -30.109 6.925 12.699 1.00 46.25 130 THR A O 1
ATOM 1004 N N . GLN A 1 131 ? -28.438 8.029 13.687 1.00 43.19 131 GLN A N 1
ATOM 1005 C CA . GLN A 1 131 ? -29.122 9.338 13.643 1.00 43.19 131 GLN A CA 1
ATOM 1006 C C . GLN A 1 131 ? -28.563 10.355 12.635 1.00 43.19 131 GLN A C 1
ATOM 1008 O O . GLN A 1 131 ? -29.223 11.360 12.382 1.00 43.19 131 GLN A O 1
ATOM 1013 N N . ASN A 1 132 ? -27.424 10.091 11.987 1.00 37.72 132 ASN A N 1
ATOM 1014 C CA . ASN A 1 132 ? -26.904 10.962 10.928 1.00 37.72 132 ASN A CA 1
ATOM 1015 C C . ASN A 1 132 ? -27.207 10.360 9.553 1.00 37.72 132 ASN A C 1
ATOM 1017 O O . ASN A 1 132 ? -26.395 9.654 8.963 1.00 37.72 132 ASN A O 1
ATOM 1021 N N . GLY A 1 133 ? -28.415 10.630 9.059 1.00 39.75 133 GLY A N 1
ATOM 1022 C CA . GLY A 1 133 ? -28.852 10.220 7.731 1.00 39.75 133 GLY A CA 1
ATOM 1023 C C . GLY A 1 133 ? -28.027 10.867 6.616 1.00 39.75 133 GLY A C 1
ATOM 1024 O O . GLY A 1 133 ? -28.111 12.069 6.377 1.00 39.75 133 GLY A O 1
ATOM 1025 N N . THR A 1 134 ? -27.270 10.051 5.889 1.00 33.16 134 THR A N 1
ATOM 1026 C CA . THR A 1 134 ? -27.170 10.082 4.421 1.00 33.16 134 THR A CA 1
ATOM 1027 C C . THR A 1 134 ? -26.619 8.735 3.950 1.00 33.16 134 THR A C 1
ATOM 1029 O O . THR A 1 134 ? -25.581 8.274 4.409 1.00 33.16 134 THR A O 1
ATOM 1032 N N . ASN A 1 135 ? -27.389 8.082 3.079 1.00 40.03 135 ASN A N 1
ATOM 1033 C CA . ASN A 1 135 ? -27.206 6.7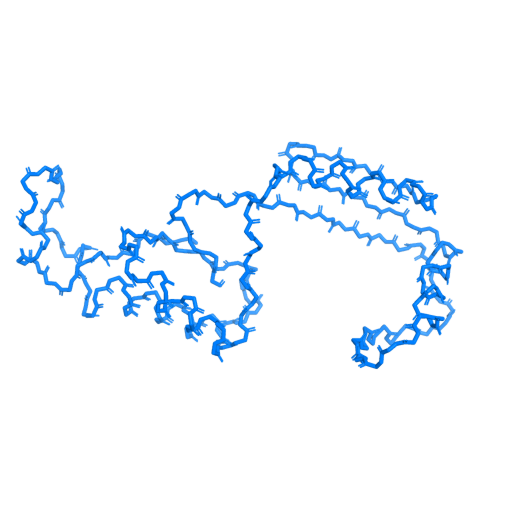18 2.591 1.00 40.03 135 ASN A CA 1
ATOM 1034 C C . ASN A 1 135 ? -25.824 6.469 1.961 1.00 40.03 135 ASN A C 1
ATOM 1036 O O . ASN A 1 135 ? -25.568 6.923 0.848 1.00 40.03 135 ASN A O 1
ATOM 1040 N N . GLN A 1 136 ? -24.999 5.660 2.623 1.00 34.00 136 GLN A N 1
ATOM 1041 C CA . GLN A 1 136 ? -24.230 4.580 2.001 1.00 34.00 136 GLN A CA 1
ATOM 1042 C C . GLN A 1 136 ? -23.845 3.601 3.111 1.00 34.00 136 GLN A C 1
ATOM 1044 O O . GLN A 1 136 ? -22.937 3.844 3.904 1.00 34.00 136 GLN A O 1
ATOM 1049 N N . ASP A 1 137 ? -24.616 2.521 3.194 1.00 32.09 137 ASP A N 1
ATOM 1050 C CA . ASP A 1 137 ? -24.486 1.472 4.194 1.00 32.09 137 ASP A CA 1
ATOM 1051 C C . ASP A 1 137 ? -23.116 0.786 4.094 1.00 32.09 137 ASP A C 1
ATOM 1053 O O . ASP A 1 137 ? -22.930 -0.171 3.342 1.00 32.09 137 ASP A O 1
ATOM 1057 N N . ILE A 1 138 ? -22.148 1.220 4.905 1.00 31.34 138 ILE A N 1
ATOM 1058 C CA . ILE A 1 138 ? -21.078 0.320 5.339 1.00 31.34 138 ILE A CA 1
ATOM 1059 C C . ILE A 1 138 ? -21.691 -0.530 6.447 1.00 31.34 138 ILE A C 1
ATOM 1061 O O . ILE A 1 138 ? -21.562 -0.250 7.638 1.00 31.34 138 ILE A O 1
ATOM 1065 N N . LEU A 1 139 ? -22.417 -1.565 6.030 1.00 30.69 139 LEU A N 1
ATOM 1066 C CA . LEU A 1 139 ? -22.870 -2.628 6.907 1.00 30.69 139 LEU A CA 1
ATOM 1067 C C . LEU A 1 139 ? -21.620 -3.348 7.436 1.00 30.69 139 LEU A C 1
ATOM 1069 O O . LEU A 1 139 ? -21.160 -4.330 6.852 1.00 30.69 139 LEU A O 1
ATOM 1073 N N . ILE A 1 140 ? -21.052 -2.888 8.554 1.00 38.34 140 ILE A N 1
ATOM 1074 C CA . ILE A 1 140 ? -20.240 -3.779 9.383 1.00 38.34 140 ILE A CA 1
ATOM 1075 C C . ILE A 1 140 ? -21.244 -4.760 9.983 1.00 38.34 140 ILE A C 1
ATOM 1077 O O . ILE A 1 140 ? -21.824 -4.524 11.040 1.00 38.34 140 ILE A O 1
ATOM 1081 N N . SER A 1 141 ? -21.501 -5.838 9.241 1.00 35.03 141 SER A N 1
ATOM 1082 C CA . SER A 1 141 ? -22.250 -7.010 9.675 1.00 35.03 141 SER A CA 1
ATOM 1083 C C . SER A 1 141 ? -21.495 -7.668 10.833 1.00 35.03 141 SER A C 1
ATOM 1085 O O . SER A 1 141 ? -20.856 -8.709 10.681 1.00 35.03 141 SER A O 1
ATOM 1087 N N . ALA A 1 142 ? -21.566 -7.069 12.018 1.00 38.75 142 ALA A N 1
ATOM 1088 C CA . ALA A 1 142 ? -21.386 -7.801 13.251 1.00 38.75 142 ALA A CA 1
ATOM 1089 C C . ALA A 1 142 ? -22.637 -8.673 13.411 1.00 38.75 142 ALA A C 1
ATOM 1091 O O . ALA A 1 142 ? -23.613 -8.270 14.038 1.00 38.75 142 ALA A O 1
ATOM 1092 N N . ASN A 1 143 ? -22.616 -9.874 12.826 1.00 36.72 143 ASN A N 1
ATOM 1093 C CA . ASN A 1 143 ? -23.549 -10.954 13.159 1.00 36.72 143 ASN A CA 1
ATOM 1094 C C . ASN A 1 143 ? -23.257 -11.461 14.585 1.00 36.72 143 ASN A C 1
ATOM 1096 O O . ASN A 1 143 ? -22.976 -12.638 14.792 1.00 36.72 143 ASN A O 1
ATOM 1100 N N . CYS A 1 144 ? -23.267 -10.565 15.571 1.00 37.97 144 CYS A N 1
ATOM 1101 C CA . CYS A 1 144 ? -23.115 -10.909 16.973 1.00 37.97 144 CYS A CA 1
ATOM 1102 C C . CYS A 1 144 ? -24.511 -10.960 17.602 1.00 37.97 144 CYS A C 1
ATOM 1104 O O . CYS A 1 144 ? -25.173 -9.922 17.681 1.00 37.97 144 CYS A O 1
ATOM 1106 N N . PRO A 1 145 ? -24.970 -12.143 18.054 1.00 40.47 145 PRO A N 1
ATOM 1107 C CA . PRO A 1 145 ? -26.179 -12.262 18.855 1.00 40.47 145 PRO A CA 1
ATOM 1108 C C . PRO A 1 145 ? -26.085 -11.312 20.052 1.00 40.47 145 PRO A C 1
ATOM 1110 O O . PRO A 1 145 ? -25.053 -11.238 20.721 1.00 40.47 145 PRO A O 1
ATOM 1113 N N . SER A 1 146 ? -27.165 -10.583 20.314 1.00 48.75 146 SER A N 1
ATOM 1114 C CA . SER A 1 146 ? -27.273 -9.474 21.272 1.00 48.75 146 SER A CA 1
ATOM 1115 C C . SER A 1 146 ? -26.944 -9.802 22.740 1.00 48.75 146 SER A C 1
ATOM 1117 O O . SER A 1 146 ? -26.917 -8.889 23.561 1.00 48.75 146 SER A O 1
ATOM 1119 N N . ASP A 1 147 ? -26.641 -11.060 23.067 1.00 46.53 147 ASP A N 1
ATOM 1120 C CA . ASP A 1 147 ? -26.487 -11.565 24.438 1.00 46.53 147 ASP A CA 1
ATOM 1121 C C . ASP A 1 147 ? -25.037 -11.840 24.876 1.00 46.53 147 ASP A C 1
ATOM 1123 O O . ASP A 1 147 ? -24.815 -12.405 25.946 1.00 46.53 147 ASP A O 1
ATOM 1127 N N . GLN A 1 148 ? -24.021 -11.442 24.098 1.00 49.62 148 GLN A N 1
ATOM 1128 C CA . GLN A 1 148 ? -22.629 -11.800 24.418 1.00 49.62 148 GLN A CA 1
ATOM 1129 C C . GLN A 1 148 ? -21.592 -10.684 24.232 1.00 49.62 148 GLN A C 1
ATOM 1131 O O . GLN A 1 148 ? -20.439 -10.952 23.897 1.00 49.62 148 GLN A O 1
ATOM 1136 N N . LEU A 1 149 ? -21.949 -9.422 24.490 1.00 53.66 149 LEU A N 1
ATOM 1137 C CA . LEU A 1 149 ? -20.968 -8.332 24.462 1.00 53.66 149 LEU A CA 1
ATOM 1138 C C . LEU A 1 149 ? -20.138 -8.271 25.762 1.00 53.66 149 LEU A C 1
ATOM 1140 O O . LEU A 1 149 ? -20.184 -7.299 26.512 1.00 53.66 149 LEU A O 1
ATOM 1144 N N . ASN A 1 150 ? -19.361 -9.320 26.044 1.00 58.31 150 ASN A N 1
ATOM 1145 C CA . ASN A 1 150 ? -18.227 -9.195 26.960 1.00 58.31 150 ASN A CA 1
ATOM 1146 C C . ASN A 1 150 ? -17.261 -8.179 26.336 1.00 58.31 150 ASN A C 1
ATOM 1148 O O . ASN A 1 150 ? -16.929 -8.317 25.164 1.00 58.31 150 ASN A O 1
ATOM 1152 N N . GLY A 1 151 ? -16.894 -7.136 27.090 1.00 65.38 151 GLY A N 1
ATOM 1153 C CA . GLY A 1 151 ? -16.253 -5.911 26.592 1.00 65.38 151 GLY A CA 1
ATOM 1154 C C . GLY A 1 151 ? -15.311 -6.081 25.391 1.00 65.38 151 GLY A C 1
ATOM 1155 O O . GLY A 1 151 ? -14.449 -6.959 25.367 1.00 65.38 151 GLY A O 1
ATOM 1156 N N . MET A 1 152 ? -15.477 -5.219 24.389 1.00 80.12 152 MET A N 1
ATOM 1157 C CA . MET A 1 152 ? -14.735 -5.289 23.135 1.00 80.12 152 MET A CA 1
A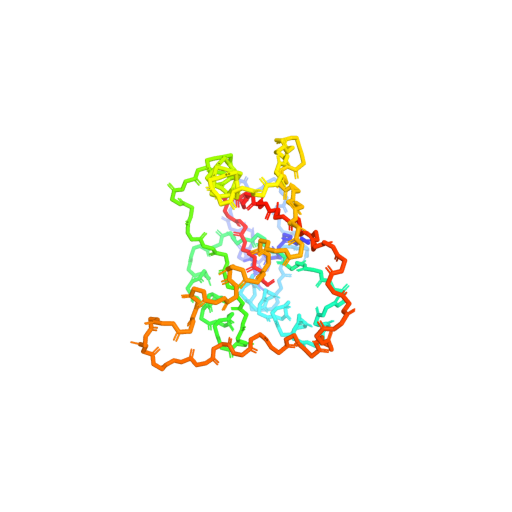TOM 1158 C C . MET A 1 152 ? -13.312 -4.757 23.323 1.00 80.12 152 MET A C 1
ATOM 1160 O O . MET A 1 152 ? -13.110 -3.720 23.957 1.00 80.12 152 MET A O 1
ATOM 1164 N N . ARG A 1 153 ? -12.321 -5.442 22.747 1.00 86.19 153 ARG A N 1
ATOM 1165 C CA . ARG A 1 153 ? -10.948 -4.933 22.651 1.00 86.19 153 ARG A CA 1
ATOM 1166 C C . ARG A 1 153 ? -10.562 -4.771 21.193 1.00 86.19 153 ARG A C 1
ATOM 1168 O O . ARG A 1 153 ? -10.802 -5.673 20.396 1.00 86.19 153 ARG A O 1
ATOM 1175 N N . LEU A 1 154 ? -9.954 -3.641 20.862 1.00 87.62 154 LEU A N 1
ATOM 1176 C CA . LEU A 1 154 ? -9.390 -3.375 19.542 1.00 87.62 154 LEU A CA 1
ATOM 1177 C C . LEU A 1 154 ? -7.977 -2.813 19.691 1.00 87.62 154 LEU A C 1
ATOM 1179 O O . LEU A 1 154 ? -7.664 -2.163 20.685 1.00 87.62 154 LEU A O 1
ATOM 1183 N N . CYS A 1 155 ? -7.134 -3.074 18.698 1.00 88.31 155 CYS A N 1
ATOM 1184 C CA . CYS A 1 155 ? -5.773 -2.560 18.626 1.00 88.31 155 CYS A CA 1
ATOM 1185 C C . CYS A 1 155 ? -5.644 -1.733 17.348 1.00 88.31 155 CYS A C 1
ATOM 1187 O O . CYS A 1 155 ? -5.882 -2.244 16.252 1.00 88.31 155 CYS A O 1
ATOM 1189 N N . VAL A 1 156 ? -5.280 -0.461 17.482 1.00 88.44 156 VAL A N 1
ATOM 1190 C CA . VAL A 1 156 ? -4.983 0.424 16.353 1.00 88.44 156 VAL A CA 1
ATOM 1191 C C . VAL A 1 156 ? -3.474 0.501 16.213 1.00 88.44 156 VAL A C 1
ATOM 1193 O O . VAL A 1 156 ? -2.791 0.889 17.151 1.00 88.44 156 VAL A O 1
ATOM 1196 N N . SER A 1 157 ? -2.940 0.129 15.053 1.00 85.38 157 SER A N 1
ATOM 1197 C CA . SER A 1 157 ? -1.510 0.257 14.746 1.00 85.38 157 SER A CA 1
ATOM 1198 C C . SER A 1 157 ? -1.316 1.286 13.638 1.00 85.38 157 SER A C 1
ATOM 1200 O O . SER A 1 157 ? -2.032 1.243 12.637 1.00 85.38 157 SER A O 1
ATOM 1202 N N . VAL A 1 158 ? -0.349 2.193 13.790 1.00 83.50 158 VAL A N 1
ATOM 1203 C CA . VAL A 1 158 ? -0.008 3.184 12.758 1.00 83.50 158 VAL A CA 1
ATOM 1204 C C . VAL A 1 158 ? 1.381 2.882 12.221 1.00 83.50 158 VAL A C 1
ATOM 1206 O O . VAL A 1 158 ? 2.365 2.913 12.950 1.00 83.50 158 VAL A O 1
ATOM 1209 N N . PHE A 1 159 ? 1.477 2.627 10.921 1.00 74.38 159 PHE A N 1
ATOM 1210 C CA . PHE A 1 159 ? 2.756 2.384 10.262 1.00 74.38 159 PHE A CA 1
ATOM 1211 C C . PHE A 1 159 ? 3.179 3.621 9.479 1.00 74.38 159 PHE A C 1
ATOM 1213 O O . PHE A 1 159 ? 2.443 4.118 8.627 1.00 74.38 159 PHE A O 1
ATOM 1220 N N . GLN A 1 160 ? 4.383 4.121 9.753 1.00 69.31 160 GLN A N 1
ATOM 1221 C CA . GLN A 1 160 ? 4.960 5.212 8.980 1.00 69.31 160 GLN A CA 1
ATOM 1222 C C . GLN A 1 160 ? 5.729 4.651 7.785 1.00 69.31 160 GLN A C 1
ATOM 1224 O O . GLN A 1 160 ? 6.763 4.004 7.936 1.00 69.31 160 GLN A O 1
ATOM 1229 N N . GLN A 1 161 ? 5.229 4.921 6.583 1.00 67.12 161 GLN A N 1
ATOM 1230 C CA . GLN A 1 161 ? 5.886 4.508 5.350 1.00 67.12 161 GLN A CA 1
ATOM 1231 C C . GLN A 1 161 ? 7.202 5.272 5.150 1.00 67.12 161 GLN A C 1
ATOM 1233 O O . GLN A 1 161 ? 7.258 6.497 5.300 1.00 67.12 161 GLN A O 1
ATOM 1238 N N . ILE A 1 162 ? 8.261 4.548 4.786 1.00 67.12 162 ILE A N 1
ATOM 1239 C CA . ILE A 1 162 ? 9.544 5.146 4.404 1.00 67.12 162 ILE A CA 1
ATOM 1240 C C . ILE A 1 162 ? 9.353 5.869 3.058 1.00 67.12 162 ILE A C 1
ATOM 1242 O O . ILE A 1 162 ? 8.757 5.284 2.144 1.00 67.12 162 ILE A O 1
ATOM 1246 N N . PRO A 1 163 ? 9.848 7.113 2.894 1.00 65.31 163 PRO A N 1
ATOM 1247 C CA . PRO A 1 163 ? 9.820 7.797 1.604 1.00 65.31 163 PRO A CA 1
ATOM 1248 C C . PRO A 1 163 ? 10.366 6.911 0.477 1.00 65.31 163 PRO A C 1
ATOM 1250 O O . PRO A 1 163 ? 11.418 6.295 0.621 1.00 65.31 163 PRO A O 1
ATOM 1253 N N . GLY A 1 164 ? 9.641 6.833 -0.641 1.00 59.31 164 GLY A N 1
ATOM 1254 C CA . GLY A 1 164 ? 10.015 5.988 -1.783 1.00 59.31 164 GLY A CA 1
ATOM 1255 C C . GLY A 1 164 ? 9.587 4.520 -1.681 1.00 59.31 164 GLY A C 1
ATOM 1256 O O . GLY A 1 164 ? 9.853 3.756 -2.599 1.00 59.31 164 GLY A O 1
ATOM 1257 N N . THR A 1 165 ? 8.904 4.108 -0.611 1.00 61.41 165 THR A N 1
ATOM 1258 C CA . THR A 1 165 ? 8.169 2.830 -0.572 1.00 61.41 165 THR A CA 1
ATOM 1259 C C . THR A 1 165 ? 6.759 3.044 -1.125 1.00 61.41 165 THR A C 1
ATOM 1261 O O . THR A 1 165 ? 6.243 4.152 -1.030 1.00 61.41 165 THR A O 1
ATOM 1264 N N . LEU A 1 166 ? 6.135 2.013 -1.685 1.00 63.88 166 LEU A N 1
ATOM 1265 C CA . LEU A 1 166 ? 4.721 1.905 -2.032 1.00 63.88 166 LEU A CA 1
ATOM 1266 C C . LEU A 1 166 ? 4.146 0.720 -1.249 1.00 63.88 166 LEU A C 1
ATOM 1268 O O . LEU A 1 166 ? 4.726 -0.368 -1.267 1.00 63.88 166 LEU A O 1
ATOM 1272 N N . LEU A 1 167 ? 3.043 0.951 -0.541 1.00 67.50 167 LEU A N 1
ATOM 1273 C CA . LEU A 1 167 ? 2.230 -0.100 0.065 1.00 67.50 167 LEU A CA 1
ATOM 1274 C C . LEU A 1 167 ? 1.269 -0.614 -1.012 1.00 67.50 167 LEU A C 1
ATOM 1276 O O . LEU A 1 167 ? 0.571 0.188 -1.634 1.00 67.50 167 LEU A O 1
ATOM 1280 N N . VAL A 1 168 ? 1.331 -1.916 -1.262 1.00 58.22 168 VAL A N 1
ATOM 1281 C CA . VAL A 1 168 ? 0.594 -2.663 -2.285 1.00 58.22 168 VAL A CA 1
ATOM 1282 C C . VAL A 1 168 ? -0.453 -3.541 -1.615 1.00 58.22 168 VAL A C 1
ATOM 1284 O O . VAL A 1 168 ? -0.139 -4.116 -0.544 1.00 58.22 168 VAL A O 1
#

Organism: Solanum commersonii (NCBI:txid4109)

InterPro domains:
  IPR010286 METTL16/RlmF family [PF05971] (2-77)
  IPR010286 METTL16/RlmF family [PTHR13393] (1-77)
  IPR029063 S-adenosyl-L-methionine-dependent methyltransferase superfamily [G3DSA:3.40.50.150] (1-140)

pLDDT: mean 77.44, std 17.38, range [30.69, 95.19]

Secondary structure (DSSP, 8-state):
-B----BSSHHHHHT-TT-TTTT-GGGB-TTHHHHHHHHHHHHHHHHGGGSS--EEE---HHHHHHHHHHHHHTT--PPPP--S-HHHHHHHHHHHHHHTT-EEEEETTTTEEEEE--HHHHHHHHHTTSSS-------------TT-----EEEEE---PPTTEEE-

Radius of gyration: 21.93 Å; chains: 1; bounding box: 58×30×50 Å